Protein AF-M0EBG0-F1 (afdb_monomer)

Structure (mmCIF, N/CA/C/O backbone):
data_AF-M0EBG0-F1
#
_entry.id   AF-M0EBG0-F1
#
loop_
_atom_site.group_PDB
_atom_site.id
_atom_site.type_symbol
_atom_site.label_atom_id
_atom_site.label_alt_id
_atom_site.label_comp_id
_atom_site.label_asym_id
_atom_site.label_entity_id
_atom_site.label_seq_id
_atom_site.pdbx_PDB_ins_code
_atom_site.Cartn_x
_atom_site.Cartn_y
_atom_site.Cartn_z
_atom_site.occupancy
_atom_site.B_iso_or_equiv
_atom_site.auth_seq_id
_atom_site.auth_comp_id
_atom_site.auth_asym_id
_atom_site.auth_atom_id
_atom_site.pdbx_PDB_model_num
ATOM 1 N N . MET A 1 1 ? -17.060 5.471 15.305 1.00 69.94 1 MET A N 1
ATOM 2 C CA . MET A 1 1 ? -16.243 6.017 14.195 1.00 69.94 1 MET A CA 1
ATOM 3 C C . MET A 1 1 ? -16.811 7.338 13.709 1.00 69.94 1 MET A C 1
ATOM 5 O O . MET A 1 1 ? -18.018 7.426 13.530 1.00 69.94 1 MET A O 1
ATOM 9 N N . SER A 1 2 ? -15.967 8.344 13.473 1.00 87.19 2 SER A N 1
ATOM 10 C CA . SER A 1 2 ? -16.402 9.640 12.935 1.00 87.19 2 SER A CA 1
ATOM 11 C C . SER A 1 2 ? -16.429 9.645 11.398 1.00 87.19 2 SER A C 1
ATOM 13 O O . SER A 1 2 ? -15.657 8.932 10.755 1.00 87.19 2 SER A O 1
ATOM 15 N N . LEU A 1 3 ? -17.278 10.490 10.795 1.00 88.69 3 LEU A N 1
ATOM 16 C CA . LEU A 1 3 ? -17.307 10.717 9.339 1.00 88.69 3 LEU A CA 1
ATOM 17 C C . LEU A 1 3 ? -15.931 11.155 8.808 1.00 88.69 3 LEU A C 1
ATOM 19 O O . LEU A 1 3 ? -15.497 10.714 7.749 1.00 88.69 3 LEU A O 1
ATOM 23 N N . ARG A 1 4 ? -15.214 11.968 9.595 1.00 89.62 4 ARG A N 1
ATOM 24 C CA . ARG A 1 4 ? -13.848 12.417 9.294 1.00 89.62 4 ARG A CA 1
ATOM 25 C C . ARG A 1 4 ? -12.879 11.243 9.137 1.00 89.62 4 ARG A C 1
ATOM 27 O O . ARG A 1 4 ? -12.135 11.221 8.167 1.00 89.62 4 ARG A O 1
ATOM 34 N N . SER A 1 5 ? -12.930 10.251 10.033 1.00 86.75 5 SER A N 1
ATOM 35 C CA . SER A 1 5 ? -12.087 9.044 9.947 1.00 86.75 5 SER A CA 1
ATOM 36 C C . SER A 1 5 ? -12.338 8.262 8.661 1.00 86.75 5 SER A C 1
ATOM 38 O O . SER A 1 5 ? -11.395 7.830 8.009 1.00 86.75 5 SER A O 1
ATOM 40 N N . ARG A 1 6 ? -13.607 8.121 8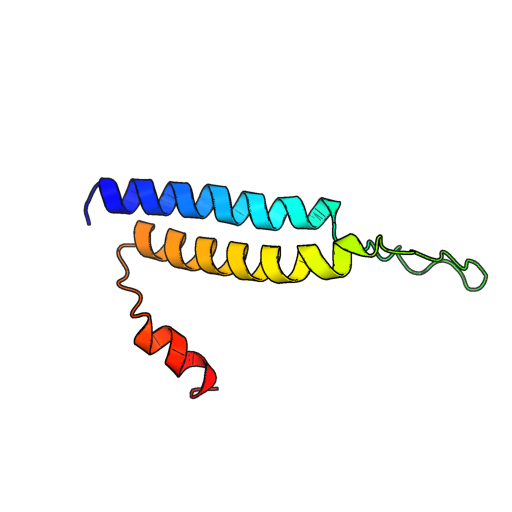.264 1.00 88.25 6 ARG A N 1
ATOM 41 C CA . ARG A 1 6 ? -13.978 7.416 7.031 1.00 88.25 6 ARG A CA 1
ATOM 42 C C . ARG A 1 6 ? -13.526 8.159 5.777 1.00 88.25 6 ARG A C 1
ATOM 44 O O . ARG A 1 6 ? -12.998 7.529 4.868 1.00 88.25 6 ARG A O 1
ATOM 51 N N . LEU A 1 7 ? -13.691 9.484 5.748 1.00 92.50 7 LEU A N 1
ATOM 52 C CA . LEU A 1 7 ? -13.216 10.326 4.646 1.00 92.50 7 LEU A CA 1
ATOM 53 C C . LEU A 1 7 ? -11.693 10.252 4.512 1.00 92.50 7 LEU A C 1
ATOM 55 O O . LEU A 1 7 ? -11.192 9.990 3.421 1.00 92.50 7 LEU A O 1
ATOM 59 N N . LEU A 1 8 ? -10.964 10.397 5.622 1.00 90.88 8 LEU A N 1
ATOM 60 C CA . LEU A 1 8 ? -9.510 10.238 5.633 1.00 90.88 8 LEU A CA 1
ATOM 61 C C . LEU A 1 8 ? -9.102 8.836 5.170 1.00 90.88 8 LEU A C 1
ATOM 63 O O . LEU A 1 8 ? -8.261 8.724 4.287 1.00 90.88 8 LEU A O 1
ATOM 67 N N . GLY A 1 9 ? -9.744 7.779 5.675 1.00 90.88 9 GLY A N 1
ATOM 68 C CA . GLY A 1 9 ? -9.485 6.405 5.240 1.00 90.88 9 GLY A CA 1
ATOM 69 C C . GLY A 1 9 ? -9.685 6.207 3.737 1.00 90.88 9 GLY A C 1
ATOM 70 O O . GLY A 1 9 ? -8.827 5.633 3.071 1.00 90.88 9 GLY A O 1
ATOM 71 N N . SER A 1 10 ? -10.771 6.746 3.176 1.00 90.69 10 SER A N 1
ATOM 72 C CA . SER A 1 10 ? -11.035 6.676 1.734 1.00 90.69 10 SER A CA 1
ATOM 73 C C . SER A 1 10 ? -10.005 7.447 0.905 1.00 90.69 10 SER A C 1
ATOM 75 O O . SER A 1 10 ? -9.548 6.945 -0.118 1.00 90.69 10 SER A O 1
ATOM 77 N N . ALA A 1 11 ? -9.578 8.625 1.369 1.00 94.94 11 ALA A N 1
ATOM 78 C CA . ALA A 1 11 ? -8.539 9.402 0.705 1.00 94.94 11 ALA A CA 1
ATOM 79 C C . ALA A 1 11 ? -7.197 8.655 0.715 1.00 94.94 11 ALA A C 1
ATOM 81 O O . ALA A 1 11 ? -6.546 8.551 -0.322 1.00 94.94 11 ALA A O 1
ATOM 82 N N . LEU A 1 12 ? -6.816 8.071 1.856 1.00 91.06 12 LEU A N 1
ATOM 83 C CA . LEU A 1 12 ? -5.603 7.260 1.980 1.00 91.06 12 LEU A CA 1
ATOM 84 C C . LEU A 1 12 ? -5.639 6.040 1.051 1.00 91.06 12 LEU A C 1
ATOM 86 O O . LEU A 1 12 ? -4.636 5.757 0.402 1.00 91.06 12 LEU A O 1
ATOM 90 N N . LEU A 1 13 ? -6.789 5.368 0.918 1.00 92.56 13 LEU A N 1
ATOM 91 C CA . LEU A 1 13 ? -6.952 4.265 -0.035 1.00 92.56 13 LEU A CA 1
ATOM 92 C C . LEU A 1 13 ? -6.746 4.716 -1.481 1.00 92.56 13 LEU A C 1
ATOM 94 O O . LEU A 1 13 ? -5.996 4.075 -2.211 1.00 92.56 13 LEU A O 1
ATOM 98 N N . VAL A 1 14 ? -7.377 5.818 -1.893 1.00 96.94 14 VAL A N 1
ATOM 99 C CA . VAL A 1 14 ? -7.238 6.341 -3.261 1.00 96.94 14 VAL A CA 1
ATOM 100 C C . VAL A 1 14 ? -5.779 6.679 -3.563 1.00 96.94 14 VAL A C 1
ATOM 102 O O . VAL A 1 14 ? -5.260 6.277 -4.603 1.00 96.94 14 VAL A O 1
ATOM 105 N N . VAL A 1 15 ? -5.092 7.359 -2.642 1.00 95.31 15 VAL A N 1
ATOM 106 C CA . VAL A 1 15 ? -3.676 7.716 -2.815 1.00 95.31 15 VAL A CA 1
ATOM 107 C C . VAL A 1 15 ? -2.784 6.472 -2.800 1.00 95.31 15 VAL A C 1
ATOM 109 O O . VAL A 1 15 ? -1.879 6.371 -3.624 1.00 95.31 15 VAL A O 1
ATOM 112 N N . GLY A 1 16 ? -3.047 5.501 -1.921 1.00 91.19 16 GLY A N 1
ATOM 113 C CA . GLY A 1 16 ? -2.300 4.243 -1.858 1.00 91.19 16 GLY A CA 1
ATOM 114 C C . GLY A 1 16 ? -2.416 3.425 -3.145 1.00 91.19 16 GLY A C 1
ATOM 115 O O . GLY A 1 16 ? -1.406 2.985 -3.691 1.00 91.19 16 GLY A O 1
ATOM 116 N N . VAL A 1 17 ? -3.630 3.292 -3.686 1.00 94.75 17 VAL A N 1
ATOM 117 C CA . VAL A 1 17 ? -3.875 2.624 -4.975 1.00 94.75 17 VAL A CA 1
ATOM 118 C C . VAL A 1 17 ? -3.197 3.373 -6.119 1.00 94.75 17 VAL A C 1
ATOM 120 O O . VAL A 1 17 ? -2.559 2.740 -6.955 1.00 94.75 17 VAL A O 1
ATOM 123 N N . ALA A 1 18 ? -3.279 4.705 -6.148 1.00 93.88 18 ALA A N 1
ATOM 124 C CA . ALA A 1 18 ? -2.609 5.510 -7.167 1.00 93.88 18 ALA A CA 1
ATOM 125 C C . ALA A 1 18 ? -1.080 5.361 -7.109 1.00 93.88 18 ALA A C 1
ATOM 127 O O . ALA A 1 18 ? -0.440 5.234 -8.152 1.00 93.88 18 ALA A O 1
ATOM 128 N N . ALA A 1 19 ? -0.498 5.317 -5.906 1.00 91.19 19 ALA A N 1
ATOM 129 C CA . ALA A 1 19 ? 0.926 5.070 -5.715 1.00 91.19 19 ALA A CA 1
ATOM 130 C C . ALA A 1 19 ? 1.324 3.692 -6.260 1.00 91.19 19 ALA A C 1
ATOM 132 O O . ALA A 1 19 ? 2.270 3.599 -7.031 1.00 91.19 19 ALA A O 1
ATOM 133 N N . ILE A 1 20 ? 0.575 2.631 -5.950 1.00 89.75 20 ILE A N 1
ATOM 134 C CA . ILE A 1 20 ? 0.855 1.299 -6.509 1.00 89.75 20 ILE A CA 1
ATOM 135 C C . ILE A 1 20 ? 0.672 1.292 -8.030 1.00 89.75 20 ILE A C 1
ATOM 137 O O . ILE A 1 20 ? 1.534 0.787 -8.741 1.00 89.75 20 ILE A O 1
ATOM 141 N N . ALA A 1 21 ? -0.389 1.894 -8.562 1.00 90.06 21 ALA A N 1
ATOM 142 C CA . ALA A 1 21 ? -0.616 1.953 -10.004 1.00 90.06 21 ALA A CA 1
ATOM 143 C C . ALA A 1 21 ? 0.518 2.686 -10.743 1.00 90.06 21 ALA A C 1
ATOM 145 O O . ALA A 1 21 ? 0.943 2.244 -11.807 1.00 90.06 21 ALA A O 1
ATOM 146 N N . ALA A 1 22 ? 1.074 3.750 -10.158 1.00 87.62 22 ALA A N 1
ATOM 147 C CA . ALA A 1 22 ? 2.219 4.459 -10.723 1.00 87.62 22 ALA A CA 1
ATOM 148 C C . ALA A 1 22 ? 3.470 3.568 -10.844 1.00 87.62 22 ALA A C 1
ATOM 150 O O . ALA A 1 22 ? 4.282 3.776 -11.747 1.00 87.62 22 ALA A O 1
ATOM 151 N N . THR A 1 23 ? 3.606 2.536 -10.002 1.00 85.44 23 THR A N 1
ATOM 152 C CA . THR A 1 23 ? 4.698 1.561 -10.139 1.00 85.44 23 THR A CA 1
ATOM 153 C C . THR A 1 23 ? 4.597 0.729 -11.407 1.00 85.44 23 THR A C 1
ATOM 155 O O . THR A 1 23 ? 5.632 0.314 -11.902 1.00 85.44 23 THR A O 1
ATOM 158 N N . VAL A 1 24 ? 3.413 0.539 -11.998 1.00 82.19 24 VAL A N 1
ATOM 159 C CA . VAL A 1 24 ? 3.261 -0.222 -13.254 1.00 82.19 24 VAL A CA 1
ATOM 160 C C . VAL A 1 24 ? 4.011 0.452 -14.405 1.00 82.19 24 VAL A C 1
ATOM 162 O O . VAL A 1 24 ? 4.611 -0.225 -15.232 1.00 82.19 24 VAL A O 1
ATOM 165 N N . SER A 1 25 ? 4.036 1.785 -14.428 1.00 79.44 25 SER A N 1
ATOM 166 C CA . SER A 1 25 ? 4.777 2.558 -15.433 1.00 79.44 25 SER A CA 1
ATOM 167 C C . SER A 1 25 ? 6.282 2.622 -15.164 1.00 79.44 25 SER A C 1
ATOM 169 O O . SER A 1 25 ? 7.047 3.005 -16.045 1.00 79.44 25 SER A O 1
ATOM 171 N N . LEU A 1 26 ? 6.706 2.307 -13.938 1.00 75.12 26 LEU A N 1
ATOM 172 C CA . LEU A 1 26 ? 8.096 2.408 -13.498 1.00 75.12 26 LEU A CA 1
ATOM 173 C C . LEU A 1 26 ? 8.775 1.043 -13.425 1.00 75.12 26 LEU A C 1
ATOM 175 O O . LEU A 1 26 ? 9.981 0.968 -13.634 1.00 75.12 26 LEU A O 1
ATOM 179 N N . ALA A 1 27 ? 8.038 -0.021 -13.117 1.00 68.94 27 ALA A N 1
ATOM 180 C CA . ALA A 1 27 ? 8.586 -1.340 -12.873 1.00 68.94 27 ALA A CA 1
ATOM 181 C C . ALA A 1 27 ? 9.231 -1.896 -14.153 1.00 68.94 27 ALA A C 1
ATOM 183 O O . ALA A 1 27 ? 8.637 -1.807 -15.232 1.00 68.94 27 ALA A O 1
ATOM 184 N N . PRO A 1 28 ? 10.433 -2.489 -14.053 1.00 64.25 28 PRO A N 1
ATOM 185 C CA . PRO A 1 28 ? 11.040 -3.174 -15.182 1.00 64.25 28 PRO A CA 1
ATOM 186 C C . PRO A 1 28 ? 10.117 -4.308 -15.638 1.00 64.25 28 PRO A C 1
ATOM 188 O O . PRO A 1 28 ? 9.773 -5.187 -14.848 1.00 64.25 28 PRO A O 1
ATOM 191 N N . THR A 1 29 ? 9.704 -4.301 -16.902 1.00 66.31 29 THR A N 1
ATOM 192 C CA . THR A 1 29 ? 8.939 -5.407 -17.481 1.00 66.31 29 THR A CA 1
ATOM 193 C C . THR A 1 29 ? 9.909 -6.502 -17.899 1.00 66.31 29 THR A C 1
ATOM 195 O O . THR A 1 29 ? 10.818 -6.266 -18.686 1.00 66.31 29 THR A O 1
ATOM 198 N N . VAL A 1 30 ? 9.745 -7.708 -17.357 1.00 64.19 30 VAL A N 1
ATOM 199 C CA . VAL A 1 30 ? 10.454 -8.889 -17.858 1.00 64.19 30 VAL A CA 1
ATOM 200 C C . VAL A 1 30 ? 9.596 -9.463 -18.990 1.00 64.19 30 VAL A C 1
ATOM 202 O O . VAL A 1 30 ? 8.458 -9.859 -18.726 1.00 64.19 30 VAL A O 1
ATOM 205 N N . PRO A 1 31 ? 10.066 -9.469 -20.250 1.00 60.59 31 PRO A N 1
ATOM 206 C CA . PRO 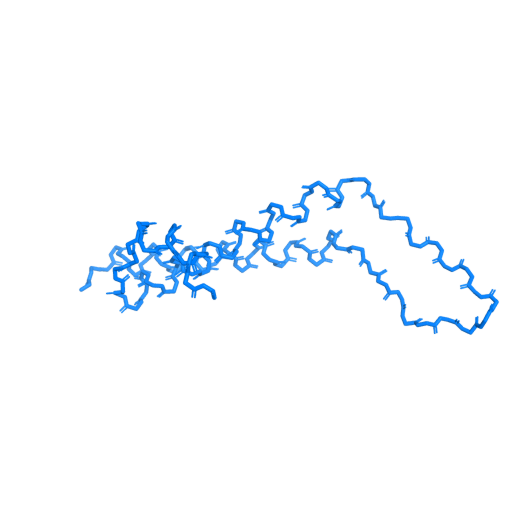A 1 31 ? 9.375 -10.139 -21.326 1.00 60.59 31 PRO A CA 1
ATOM 207 C C . PRO A 1 31 ? 9.296 -11.632 -20.998 1.00 60.59 31 PRO A C 1
ATOM 209 O O . PRO A 1 31 ? 10.230 -12.175 -20.400 1.00 60.59 31 PRO A O 1
ATOM 212 N N . PRO A 1 32 ? 8.208 -12.312 -21.390 1.00 64.38 32 PRO A N 1
ATOM 213 C CA . PRO A 1 32 ? 8.180 -13.767 -21.368 1.00 64.38 32 PRO A CA 1
ATOM 214 C C . PRO A 1 32 ? 9.388 -14.300 -22.148 1.00 64.38 32 PRO A C 1
ATOM 216 O O . PRO A 1 32 ? 9.742 -13.733 -23.184 1.00 64.38 32 PRO A O 1
ATOM 219 N N . GLU A 1 33 ? 10.037 -15.331 -21.596 1.00 63.78 33 GLU A N 1
ATOM 220 C CA . GLU A 1 33 ? 11.317 -15.868 -22.069 1.00 63.78 33 GLU A CA 1
ATOM 221 C C . GLU A 1 33 ? 11.332 -15.987 -23.598 1.00 63.78 33 GLU A C 1
ATOM 223 O O . GLU A 1 33 ? 10.476 -16.670 -24.174 1.00 63.78 33 GLU A O 1
ATOM 228 N N . PRO A 1 34 ? 12.250 -15.294 -24.283 1.00 61.59 34 PRO A N 1
ATOM 229 C CA . PRO A 1 34 ? 12.259 -15.326 -25.723 1.00 61.59 34 PRO A CA 1
ATOM 230 C C . PRO A 1 34 ? 13.173 -16.502 -26.140 1.00 61.59 34 PRO A C 1
ATOM 232 O O . PRO A 1 34 ? 14.105 -16.867 -25.422 1.00 61.59 34 PRO A O 1
ATOM 235 N N . ALA A 1 35 ? 12.856 -17.177 -27.253 1.00 62.94 35 ALA A N 1
ATOM 236 C CA . ALA A 1 35 ? 13.601 -18.356 -27.713 1.00 62.94 35 ALA A CA 1
ATOM 237 C C . ALA A 1 35 ? 15.118 -18.081 -27.724 1.00 62.94 35 ALA A C 1
ATOM 239 O O . ALA A 1 35 ? 15.507 -1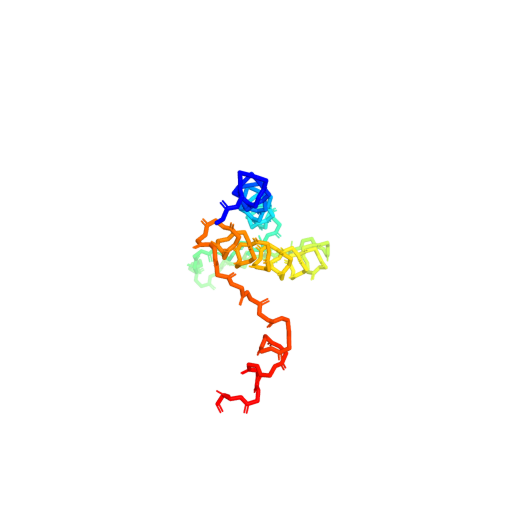6.956 -28.036 1.00 62.94 35 ALA A O 1
ATOM 240 N N . ALA A 1 36 ? 15.928 -19.102 -27.407 1.00 61.78 36 ALA A N 1
ATOM 241 C CA . ALA A 1 36 ? 17.346 -19.094 -26.989 1.00 61.78 36 ALA A CA 1
ATOM 242 C C . ALA A 1 36 ? 18.342 -18.076 -27.612 1.00 61.78 36 ALA A C 1
ATOM 244 O O . ALA A 1 36 ? 19.420 -17.887 -27.057 1.00 61.78 36 ALA A O 1
ATOM 245 N N . ASP A 1 37 ? 17.991 -17.378 -28.692 1.00 60.25 37 ASP A N 1
ATOM 246 C CA . ASP A 1 37 ? 18.811 -16.403 -29.421 1.00 60.25 37 ASP A CA 1
ATOM 247 C C . ASP A 1 37 ? 18.337 -14.939 -29.316 1.00 60.25 37 ASP A C 1
ATOM 249 O O . ASP A 1 37 ? 18.799 -14.071 -30.057 1.00 60.25 37 ASP A O 1
ATOM 253 N N . SER A 1 38 ? 17.413 -14.613 -28.412 1.00 59.03 38 SER A N 1
ATOM 254 C CA . SER A 1 38 ? 16.861 -13.254 -28.302 1.00 59.03 38 SER A CA 1
ATOM 255 C C . SER A 1 38 ? 17.289 -12.559 -27.012 1.00 59.03 38 SER A C 1
ATOM 257 O O . SER A 1 38 ? 16.620 -12.585 -25.984 1.00 59.03 38 SER A O 1
ATOM 259 N N . VAL A 1 39 ? 18.428 -11.870 -27.075 1.00 57.25 39 VAL A N 1
ATOM 260 C CA . VAL A 1 39 ? 18.882 -10.985 -25.995 1.00 57.25 39 VAL A CA 1
ATOM 261 C C . VAL A 1 39 ? 18.052 -9.699 -26.032 1.00 57.25 39 VAL A C 1
ATOM 263 O O . VAL A 1 39 ? 18.425 -8.710 -26.659 1.00 57.25 39 VAL A O 1
ATOM 266 N N . SER A 1 40 ? 16.898 -9.704 -25.364 1.00 62.00 40 SER A N 1
ATOM 267 C CA . SER A 1 40 ? 16.170 -8.473 -25.054 1.00 62.00 40 SER A CA 1
ATOM 268 C C . SER A 1 40 ? 16.753 -7.884 -23.772 1.00 62.00 40 SER A C 1
ATOM 270 O O . SER A 1 40 ? 16.383 -8.268 -22.664 1.00 62.00 40 SER A O 1
ATOM 272 N N . LEU A 1 41 ? 17.731 -6.986 -23.913 1.00 59.38 41 LEU A N 1
ATOM 273 C CA . LEU A 1 41 ? 18.255 -6.235 -22.779 1.00 59.38 41 LEU A CA 1
ATOM 274 C C . LEU A 1 41 ? 17.186 -5.227 -22.336 1.00 59.38 41 LEU A C 1
ATOM 276 O O . LEU A 1 41 ? 17.104 -4.119 -22.866 1.00 59.38 41 LEU A O 1
ATOM 280 N N . ILE A 1 42 ? 16.359 -5.604 -21.360 1.00 61.97 42 ILE A N 1
ATOM 281 C CA . ILE A 1 42 ? 15.527 -4.638 -20.640 1.00 61.97 42 ILE A CA 1
ATOM 282 C C . ILE A 1 42 ? 16.480 -3.830 -19.780 1.00 61.97 42 ILE A C 1
ATOM 284 O O . ILE A 1 42 ? 16.865 -4.267 -18.701 1.00 61.97 42 ILE A O 1
ATOM 288 N N . ALA A 1 43 ? 16.913 -2.680 -20.283 1.00 63.88 43 ALA A N 1
ATOM 289 C CA . ALA A 1 43 ? 17.648 -1.707 -19.497 1.00 63.88 43 ALA A CA 1
ATOM 290 C C . ALA A 1 43 ? 16.618 -0.854 -18.746 1.00 63.88 43 ALA A C 1
ATOM 292 O O . ALA A 1 43 ? 15.988 0.015 -19.359 1.00 63.88 43 ALA A O 1
ATOM 293 N N . PRO A 1 44 ? 16.385 -1.087 -17.442 1.00 64.88 44 PRO A N 1
ATOM 294 C CA . PRO A 1 44 ? 15.474 -0.250 -16.688 1.00 64.88 44 PRO A CA 1
ATOM 295 C C . PRO A 1 44 ? 16.094 1.140 -16.593 1.00 64.88 44 PRO A C 1
ATOM 297 O O . PRO A 1 44 ? 17.312 1.279 -16.448 1.00 64.88 44 PRO A O 1
ATOM 300 N N . THR A 1 45 ? 15.273 2.186 -16.644 1.00 70.31 45 THR A N 1
ATOM 301 C CA . THR A 1 45 ? 15.793 3.522 -16.354 1.00 70.31 45 THR A CA 1
ATOM 302 C C . THR A 1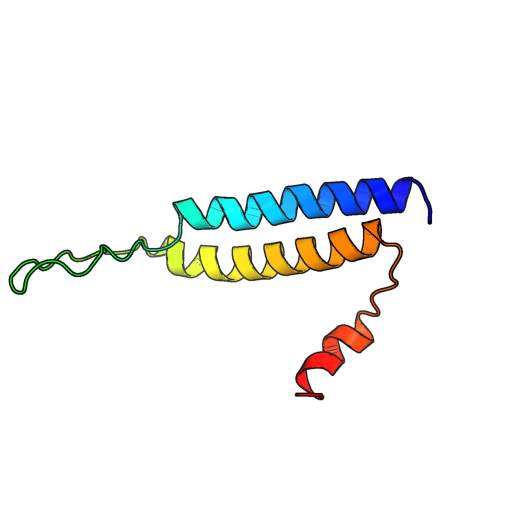 45 ? 16.328 3.523 -14.914 1.00 70.31 45 THR A C 1
ATOM 304 O O . THR A 1 45 ? 15.687 2.954 -14.027 1.00 70.31 45 THR A O 1
ATOM 307 N N . PRO A 1 46 ? 17.484 4.152 -14.627 1.00 73.06 46 PRO A N 1
ATOM 308 C CA . PRO A 1 46 ? 18.060 4.161 -13.275 1.00 73.06 46 PRO A CA 1
ATOM 309 C C . PRO A 1 46 ? 17.087 4.736 -12.232 1.00 73.06 46 PRO A C 1
ATOM 311 O O . PRO A 1 46 ? 17.140 4.392 -11.055 1.00 73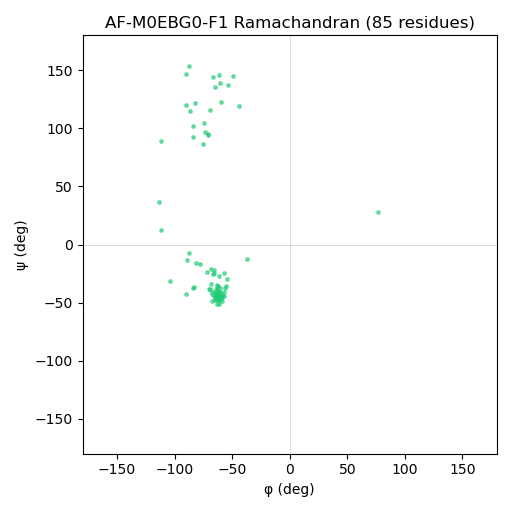.06 46 PRO A O 1
ATOM 314 N N . TYR A 1 47 ? 16.145 5.566 -12.685 1.00 77.81 47 TYR A N 1
ATOM 315 C CA . TYR A 1 47 ? 15.067 6.123 -11.883 1.00 77.81 47 TYR A CA 1
ATOM 316 C C . TYR A 1 47 ? 14.097 5.065 -11.330 1.00 77.81 47 TYR A C 1
ATOM 318 O O . TYR A 1 47 ? 13.630 5.201 -10.202 1.00 77.81 47 TYR A O 1
ATOM 326 N N . SER A 1 48 ? 13.829 3.988 -12.075 1.00 77.94 48 SER A N 1
ATOM 327 C CA . SER A 1 48 ? 12.936 2.902 -11.649 1.00 77.94 48 SER A CA 1
ATOM 328 C C . SER A 1 48 ? 13.399 2.249 -10.344 1.00 77.94 48 SER A C 1
ATOM 330 O O . SER A 1 48 ? 12.598 2.057 -9.427 1.00 77.94 48 SER A O 1
ATOM 332 N N . PHE A 1 49 ? 14.702 1.987 -10.219 1.00 79.75 49 PHE A N 1
ATOM 333 C CA . PHE A 1 49 ? 15.285 1.366 -9.027 1.00 79.75 49 PHE A CA 1
ATOM 334 C C . PHE A 1 49 ? 15.204 2.252 -7.783 1.00 79.75 49 PHE A C 1
ATOM 336 O O . PHE A 1 49 ? 15.190 1.741 -6.667 1.00 79.75 49 PHE A O 1
ATOM 343 N N . ILE A 1 50 ? 15.130 3.569 -7.970 1.00 85.88 50 ILE A N 1
ATOM 344 C CA . ILE A 1 50 ? 15.053 4.538 -6.875 1.00 85.88 50 ILE A CA 1
ATOM 345 C C . ILE A 1 50 ? 13.595 4.815 -6.506 1.00 85.88 50 ILE A C 1
ATOM 347 O O . ILE A 1 50 ? 13.266 4.883 -5.327 1.00 85.88 50 ILE A O 1
ATOM 351 N N . ALA A 1 51 ? 12.715 4.973 -7.496 1.00 86.50 51 ALA A N 1
ATOM 352 C CA . ALA A 1 51 ? 11.339 5.406 -7.281 1.00 86.50 51 ALA A CA 1
ATOM 353 C C . ALA A 1 51 ? 10.396 4.259 -6.894 1.00 86.50 51 ALA A C 1
ATOM 355 O O . ALA A 1 51 ? 9.506 4.458 -6.069 1.00 86.50 51 ALA A O 1
ATOM 356 N N . THR A 1 52 ? 10.586 3.060 -7.451 1.00 87.00 52 THR A N 1
ATOM 357 C CA . THR A 1 52 ? 9.642 1.943 -7.275 1.00 87.00 52 THR A CA 1
ATOM 358 C C . THR A 1 52 ? 9.594 1.416 -5.833 1.00 87.00 52 THR A C 1
ATOM 360 O O . THR A 1 52 ? 8.488 1.310 -5.295 1.00 87.00 52 THR A O 1
ATOM 363 N N . PRO A 1 53 ? 10.729 1.138 -5.150 1.00 89.56 53 PRO A N 1
ATOM 364 C CA . PRO A 1 53 ? 10.698 0.644 -3.771 1.00 89.56 53 PRO A CA 1
ATOM 365 C C . PRO A 1 53 ? 9.987 1.574 -2.767 1.00 89.56 53 PRO A C 1
ATOM 367 O O . PRO A 1 53 ? 9.113 1.091 -2.041 1.00 89.56 53 PRO A O 1
ATOM 370 N N . PRO A 1 54 ? 10.276 2.893 -2.707 1.00 91.38 54 PRO A N 1
ATOM 371 C CA . PRO A 1 54 ? 9.577 3.778 -1.782 1.00 91.38 54 PRO A CA 1
ATOM 372 C C . PRO A 1 54 ? 8.107 3.978 -2.163 1.00 91.38 54 PRO A C 1
ATOM 374 O O . PRO A 1 54 ? 7.279 4.063 -1.259 1.00 91.38 54 PRO A O 1
ATOM 377 N N . LEU A 1 55 ? 7.745 3.994 -3.456 1.00 90.81 55 LEU A N 1
ATOM 378 C CA . LEU A 1 55 ? 6.335 4.051 -3.867 1.00 90.81 55 LEU A CA 1
ATOM 379 C C . LEU A 1 55 ? 5.543 2.852 -3.335 1.00 90.81 55 LEU A C 1
ATOM 381 O O . LEU A 1 55 ? 4.446 3.033 -2.810 1.00 90.81 55 LEU A O 1
ATOM 385 N N . LEU A 1 56 ? 6.101 1.641 -3.444 1.00 90.44 56 LEU A N 1
ATOM 386 C CA . LEU A 1 56 ? 5.476 0.423 -2.922 1.00 90.44 56 LEU A CA 1
ATOM 387 C C . LEU A 1 56 ? 5.349 0.465 -1.400 1.00 90.44 56 LEU A C 1
ATOM 389 O O . LEU A 1 56 ? 4.285 0.144 -0.867 1.00 90.44 56 LEU A O 1
ATOM 393 N N . ALA A 1 57 ? 6.404 0.888 -0.701 1.00 92.00 57 ALA A N 1
ATOM 394 C CA . ALA A 1 57 ? 6.395 0.991 0.754 1.00 92.00 57 ALA A CA 1
ATOM 395 C C . ALA A 1 57 ? 5.329 1.988 1.237 1.00 92.00 57 ALA A C 1
ATOM 397 O O . ALA A 1 57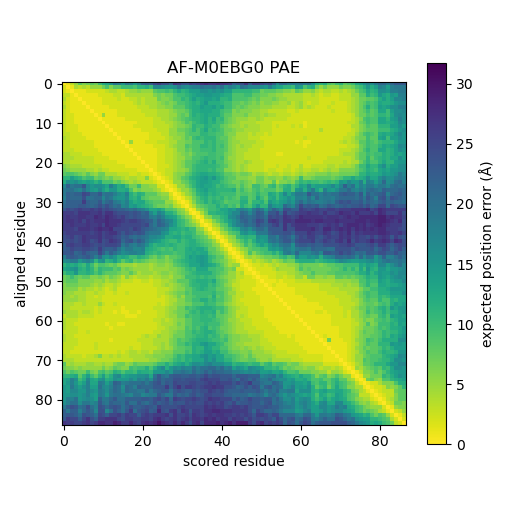 ? 4.474 1.642 2.054 1.00 92.00 57 A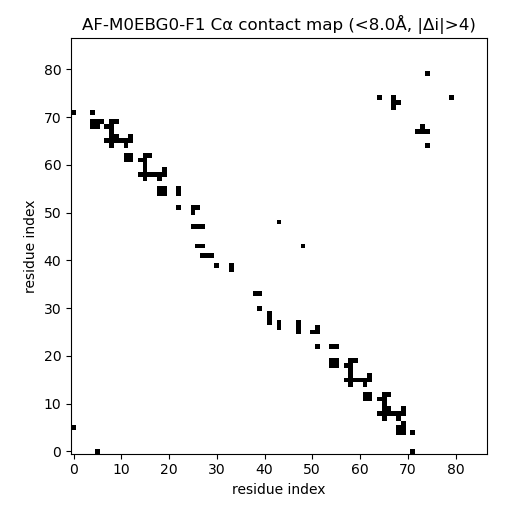LA A O 1
ATOM 398 N N . VAL A 1 58 ? 5.328 3.205 0.687 1.00 90.75 58 VAL A N 1
ATOM 399 C CA . VAL A 1 58 ? 4.361 4.252 1.043 1.00 90.75 58 VAL A CA 1
ATOM 400 C C . VAL A 1 58 ? 2.945 3.839 0.646 1.00 90.75 58 VAL A C 1
ATOM 402 O O . VAL A 1 58 ? 2.036 3.927 1.469 1.00 90.75 58 VAL A O 1
ATOM 405 N N . GLY A 1 59 ? 2.750 3.326 -0.572 1.00 91.06 59 GLY A N 1
ATOM 406 C CA . GLY A 1 59 ? 1.451 2.854 -1.054 1.00 91.06 59 GLY A CA 1
ATOM 407 C C . GLY A 1 59 ? 0.851 1.765 -0.163 1.00 91.06 59 GLY A C 1
ATOM 408 O O . GLY A 1 59 ? -0.331 1.827 0.172 1.00 91.06 59 GLY A O 1
ATOM 409 N N . SER A 1 60 ? 1.677 0.826 0.308 1.00 90.38 60 SER A N 1
ATOM 410 C CA . SER A 1 60 ? 1.257 -0.243 1.225 1.00 90.38 60 SER A CA 1
ATOM 411 C C . SER A 1 60 ? 0.831 0.297 2.593 1.00 90.38 60 SER A C 1
ATOM 413 O O . SER A 1 60 ? -0.216 -0.093 3.110 1.00 90.38 60 SER A O 1
ATOM 415 N N . VAL A 1 61 ? 1.592 1.235 3.168 1.00 91.38 61 VAL A N 1
ATOM 416 C CA . VAL A 1 61 ? 1.243 1.878 4.449 1.00 91.38 61 VAL A CA 1
ATOM 417 C C . VAL A 1 61 ? -0.071 2.652 4.335 1.00 91.38 61 VAL A C 1
ATOM 419 O O . VAL A 1 61 ? -0.924 2.547 5.217 1.00 91.38 61 VAL A O 1
ATOM 422 N N . LEU A 1 62 ? -0.264 3.391 3.239 1.00 90.31 62 LEU A N 1
ATOM 423 C CA . LEU A 1 62 ? -1.503 4.125 2.971 1.00 90.31 62 LEU A CA 1
ATOM 424 C C . LEU A 1 62 ? -2.704 3.187 2.814 1.00 90.31 62 LEU A C 1
ATOM 426 O O . LEU A 1 62 ? -3.780 3.494 3.322 1.00 90.31 62 LEU A O 1
ATOM 430 N N . LEU A 1 63 ? -2.517 2.030 2.174 1.00 89.31 63 LEU A N 1
ATOM 431 C CA . LEU A 1 63 ? -3.550 1.002 2.046 1.00 89.31 63 LEU A CA 1
ATOM 432 C C . LEU A 1 63 ? -3.966 0.435 3.403 1.00 89.31 63 LEU A C 1
ATOM 434 O O . LEU A 1 63 ? -5.154 0.418 3.721 1.00 89.31 63 LEU A O 1
ATOM 438 N N . VAL A 1 64 ? -2.999 0.010 4.218 1.00 89.88 64 VAL A N 1
ATOM 439 C CA . VAL A 1 64 ? -3.260 -0.583 5.539 1.00 89.88 64 VAL A CA 1
ATOM 440 C C . VAL A 1 64 ? -3.883 0.446 6.486 1.00 89.88 64 VAL A C 1
ATOM 442 O O . VAL A 1 64 ? -4.913 0.175 7.105 1.00 89.88 64 VAL A O 1
ATOM 445 N N . GLY A 1 65 ? -3.307 1.649 6.558 1.00 86.50 65 GLY A N 1
ATOM 446 C CA . GLY A 1 65 ? -3.836 2.741 7.375 1.00 86.50 65 GLY A CA 1
ATOM 447 C C . GLY A 1 65 ? -5.214 3.209 6.905 1.00 86.50 65 GLY A C 1
ATOM 448 O O . GLY A 1 65 ? -6.106 3.420 7.725 1.00 86.50 65 GLY A O 1
ATOM 449 N N . GLY A 1 66 ? -5.421 3.311 5.590 1.00 87.25 66 GLY A N 1
ATOM 450 C CA . GLY A 1 66 ? -6.698 3.679 4.986 1.00 87.25 66 GLY A CA 1
ATOM 451 C C . GLY A 1 66 ? -7.796 2.658 5.268 1.00 87.25 66 GLY A C 1
ATOM 452 O O . GLY A 1 66 ? -8.876 3.036 5.720 1.00 87.25 66 GLY A O 1
ATOM 453 N N . ALA A 1 67 ? -7.505 1.366 5.084 1.00 87.38 67 ALA A N 1
ATOM 454 C CA . ALA A 1 67 ? -8.427 0.273 5.385 1.00 87.38 67 ALA A CA 1
ATOM 455 C C . ALA A 1 67 ? -8.811 0.241 6.872 1.00 87.38 67 ALA A C 1
ATOM 457 O O . ALA A 1 67 ? -9.996 0.163 7.202 1.00 87.38 67 ALA A O 1
ATOM 458 N N . ALA A 1 68 ? -7.839 0.383 7.774 1.00 86.31 68 ALA A N 1
ATOM 459 C CA . ALA A 1 68 ? -8.099 0.444 9.208 1.00 86.31 68 ALA A CA 1
ATOM 460 C C . ALA A 1 68 ? -8.926 1.675 9.604 1.00 86.31 68 ALA A C 1
ATOM 462 O O . ALA A 1 68 ? -9.893 1.549 10.354 1.00 86.31 68 ALA A O 1
ATOM 463 N N . ALA A 1 69 ? -8.621 2.848 9.040 1.00 86.06 69 ALA A N 1
ATOM 464 C CA . ALA A 1 69 ? -9.379 4.078 9.270 1.00 86.06 69 ALA A CA 1
ATOM 465 C C . ALA A 1 69 ? -10.814 4.022 8.720 1.00 86.06 69 ALA A C 1
ATOM 467 O O . ALA A 1 69 ? -11.666 4.777 9.194 1.00 86.06 69 ALA A O 1
ATOM 468 N N . LEU A 1 70 ? -11.091 3.145 7.747 1.00 84.19 70 LEU A N 1
ATOM 469 C CA . LEU A 1 70 ? -12.426 2.860 7.208 1.00 84.19 70 LEU A CA 1
ATOM 470 C C . LEU A 1 70 ? -13.190 1.829 8.049 1.00 84.19 70 LEU A C 1
ATOM 472 O O . LEU A 1 70 ? -14.398 1.978 8.249 1.00 84.19 70 LEU A O 1
ATOM 476 N N . ALA A 1 71 ? -12.477 0.826 8.563 1.00 85.38 71 ALA A N 1
ATOM 477 C CA . ALA A 1 71 ? -13.005 -0.230 9.423 1.00 85.38 71 ALA A CA 1
ATOM 478 C C . ALA A 1 71 ? -13.137 0.187 10.901 1.00 85.38 71 ALA A C 1
ATOM 480 O O . ALA A 1 71 ? -13.841 -0.472 11.660 1.00 85.38 71 ALA A O 1
ATOM 481 N N . GLY A 1 72 ? -12.493 1.282 11.316 1.00 81.06 72 GLY A N 1
ATOM 482 C CA . GLY A 1 72 ? -12.505 1.749 12.709 1.00 81.06 72 GLY A CA 1
ATOM 483 C C . GLY A 1 72 ? -11.601 0.954 13.615 1.00 81.06 72 GLY A C 1
ATOM 484 O O . GLY A 1 72 ? -11.880 0.850 14.804 1.00 81.06 72 GLY A O 1
ATOM 485 N N . ILE A 1 73 ? -10.552 0.386 13.034 1.00 80.81 73 ILE A N 1
ATOM 486 C CA . ILE A 1 73 ? -9.557 -0.395 13.743 1.00 80.81 73 ILE A CA 1
ATOM 487 C C . ILE A 1 73 ? -8.461 0.565 14.192 1.00 80.81 73 ILE A C 1
ATOM 489 O O . ILE A 1 73 ? -7.816 1.211 13.364 1.00 80.81 73 ILE A O 1
ATOM 493 N N . ASP A 1 74 ? -8.239 0.642 15.500 1.00 72.06 74 ASP A N 1
ATOM 494 C CA . ASP A 1 74 ? -7.111 1.375 16.061 1.00 72.06 74 ASP A CA 1
ATOM 495 C C . ASP A 1 74 ? -5.817 0.585 15.816 1.00 72.06 74 ASP A C 1
ATOM 497 O O . ASP A 1 74 ? -5.464 -0.346 16.542 1.00 72.06 74 ASP A O 1
ATOM 501 N N . LEU A 1 75 ? -5.095 0.952 14.756 1.00 66.88 75 LEU A N 1
ATOM 502 C CA . LEU A 1 75 ? -3.739 0.470 14.511 1.00 66.88 75 LEU A CA 1
ATOM 503 C C . LEU A 1 75 ? -2.780 1.169 15.475 1.00 66.88 75 LEU A C 1
ATOM 505 O O . LEU A 1 75 ? -2.408 2.328 15.291 1.00 66.88 75 LEU A O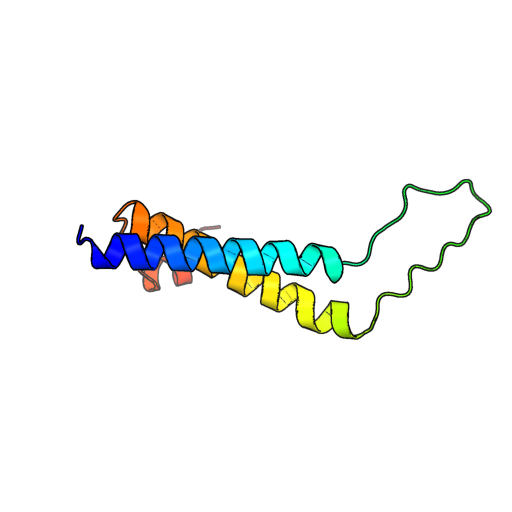 1
ATOM 509 N N . SER A 1 76 ? -2.336 0.452 16.504 1.00 67.19 76 SER A N 1
ATOM 510 C CA . SER A 1 76 ? -1.238 0.929 17.341 1.00 67.19 76 SER A CA 1
ATOM 511 C C . SER A 1 76 ? 0.067 0.896 16.543 1.00 67.19 76 SER A C 1
ATOM 513 O O . SER A 1 76 ? 0.572 -0.177 16.209 1.00 67.19 76 SER A O 1
ATOM 515 N N . ALA A 1 77 ? 0.664 2.066 16.292 1.00 59.50 77 ALA A N 1
ATOM 516 C CA . ALA A 1 77 ? 1.990 2.181 15.673 1.00 59.50 77 ALA A CA 1
ATOM 517 C C . ALA A 1 77 ? 3.061 1.382 16.442 1.00 59.50 77 ALA A C 1
ATOM 519 O O . ALA A 1 77 ? 4.003 0.853 15.857 1.00 59.50 77 ALA A O 1
ATOM 520 N N . ARG A 1 78 ? 2.876 1.227 17.760 1.00 55.66 78 ARG A N 1
ATOM 521 C CA . ARG A 1 78 ? 3.741 0.418 18.624 1.00 55.66 78 ARG A CA 1
ATOM 522 C C . ARG A 1 78 ? 3.610 -1.080 18.338 1.00 55.66 78 ARG A C 1
ATOM 524 O O . ARG A 1 78 ? 4.612 -1.779 18.357 1.00 55.66 78 ARG A O 1
ATOM 531 N N . ALA A 1 79 ? 2.400 -1.561 18.050 1.00 58.38 79 ALA A N 1
ATOM 532 C CA . ALA A 1 79 ? 2.171 -2.951 17.653 1.00 58.38 79 ALA A CA 1
ATOM 533 C C . ALA A 1 79 ? 2.727 -3.232 16.248 1.00 58.38 79 ALA A C 1
ATOM 535 O O . ALA A 1 79 ? 3.339 -4.272 16.033 1.00 58.38 79 ALA A O 1
ATOM 536 N N . ALA A 1 80 ? 2.605 -2.276 15.321 1.00 61.94 80 ALA A N 1
ATOM 537 C CA . ALA A 1 80 ? 3.190 -2.387 13.984 1.00 61.94 80 ALA A CA 1
ATOM 538 C C . ALA A 1 80 ? 4.732 -2.455 14.012 1.00 61.94 80 ALA A C 1
ATOM 540 O O . ALA A 1 80 ? 5.322 -3.211 13.248 1.00 61.94 80 ALA A O 1
ATOM 541 N N . LEU A 1 81 ? 5.386 -1.726 14.926 1.00 56.09 81 LEU A N 1
ATOM 542 C CA . LEU A 1 81 ? 6.841 -1.799 15.131 1.00 56.09 81 LEU A CA 1
ATOM 543 C C . LEU A 1 81 ? 7.309 -3.100 15.804 1.00 56.09 81 LEU A C 1
ATOM 545 O O . LEU A 1 81 ? 8.468 -3.471 15.652 1.00 56.09 81 LEU A O 1
ATOM 549 N N . LEU A 1 82 ? 6.431 -3.782 16.545 1.00 55.28 82 LEU A N 1
ATOM 550 C CA . LEU A 1 82 ? 6.720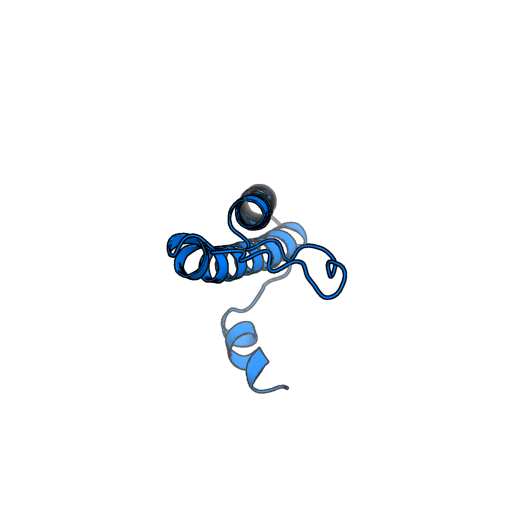 -5.076 17.176 1.00 55.28 82 LEU A CA 1
ATOM 551 C C . LEU A 1 82 ? 6.393 -6.268 16.269 1.00 55.28 82 LEU A C 1
ATOM 553 O O . LEU A 1 82 ? 6.848 -7.374 16.545 1.00 55.28 82 LEU A O 1
ATOM 557 N N . ALA A 1 83 ? 5.653 -6.056 15.179 1.00 55.81 83 ALA A N 1
ATOM 558 C CA . ALA A 1 83 ? 5.292 -7.106 14.231 1.00 55.81 83 ALA A CA 1
ATOM 559 C C . ALA A 1 83 ? 6.497 -7.883 13.648 1.00 55.81 83 ALA A C 1
ATOM 561 O O . ALA A 1 83 ? 6.371 -9.095 13.506 1.00 55.81 83 ALA A O 1
ATOM 562 N N . PRO A 1 84 ? 7.679 -7.278 13.383 1.00 54.66 84 PRO A N 1
ATOM 563 C CA . PRO A 1 84 ? 8.851 -8.036 12.932 1.00 54.66 84 PRO A CA 1
ATOM 564 C C . PRO A 1 84 ? 9.444 -8.979 13.992 1.00 54.66 84 PRO A C 1
ATOM 566 O O . PRO A 1 84 ? 10.165 -9.903 13.636 1.00 54.66 84 PRO A O 1
ATOM 569 N N . ALA A 1 85 ? 9.183 -8.745 15.284 1.00 54.16 85 ALA A N 1
ATOM 570 C CA . ALA A 1 85 ? 9.720 -9.555 16.383 1.00 54.16 85 ALA A CA 1
ATOM 571 C C . ALA A 1 85 ? 8.848 -10.780 16.719 1.00 54.16 85 ALA A C 1
ATOM 573 O O . ALA A 1 85 ? 9.249 -11.606 17.533 1.00 54.16 85 ALA A O 1
ATOM 574 N N . VAL A 1 86 ? 7.664 -10.890 16.106 1.00 47.06 86 VAL A N 1
ATOM 575 C CA . VAL A 1 86 ? 6.725 -12.018 16.256 1.00 47.06 86 VAL A CA 1
ATOM 576 C C . VAL A 1 86 ? 6.614 -12.783 14.926 1.00 47.06 86 VAL A C 1
ATOM 578 O O . VAL A 1 86 ? 5.529 -13.200 14.527 1.00 47.06 86 VAL A O 1
ATOM 581 N N . GLY A 1 87 ? 7.738 -12.890 14.210 1.00 41.56 87 GLY A N 1
ATOM 582 C CA . GLY A 1 87 ? 7.903 -13.772 13.053 1.00 41.56 87 GLY A CA 1
ATOM 583 C C . GLY A 1 87 ? 8.242 -15.189 13.482 1.00 41.56 87 GLY A C 1
ATOM 584 O O . GLY A 1 87 ? 9.116 -15.325 14.367 1.00 41.56 87 GLY A O 1
#

Mean predicted aligned error: 10.53 Å

Organism: NCBI:txid1227467

Foldseek 3Di:
DDPVLLVLLVVLLVQLVVLLVVLVVQPQDDPDDDPPPDPPPRPHDPVSVVRNVVSNVSSVVSNVSSVCSNVVNPDDPVVVVCVVVVD

Solvent-accessible surface area (backbone atoms only — not comparable to full-atom values): 5029 Å² total; per-residue (Å²): 130,56,71,67,42,37,52,52,10,51,50,30,33,54,52,11,51,49,35,47,55,55,31,68,81,43,53,74,74,79,74,77,86,58,68,100,84,55,87,76,80,74,74,63,59,78,60,30,77,64,51,38,60,57,33,47,53,51,14,50,52,27,36,55,51,9,52,28,34,57,71,64,50,85,78,53,68,68,56,64,69,46,50,78,79,73,111

Secondary structure (DSSP, 8-state):
--HHHHHHHHHHHHHHHHHHHHHHHHSPP------TT--------HHHHHHHHHHHHHHHHHHHHHHHHHHT----HHHHHHGGGG-

pLDDT: mean 77.37, std 14.24, range [41.56, 96.94]

Sequence (87 aa):
MSLRSRLLGSALLVVGVAAIAATVSLAPTVPPEPAADSVSLIAPTPYSFIATPPLLAVGSVLLVGGAAALAGIDLSARAALLAPAVG

Radius of gyration: 18.24 Å; Cα contacts (8 Å, |Δi|>4): 71; chains: 1; bounding box: 36×32×48 Å